Protein AF-A0A8H6QF56-F1 (afdb_monomer_lite)

Structure (mmCIF, N/CA/C/O backbone):
data_AF-A0A8H6QF56-F1
#
_entry.id   AF-A0A8H6QF56-F1
#
loop_
_atom_site.group_PDB
_atom_site.id
_atom_site.type_symbol
_atom_site.label_atom_id
_atom_site.label_alt_id
_atom_site.label_comp_id
_atom_site.label_asym_id
_atom_site.label_entity_id
_atom_site.label_seq_id
_atom_site.pdbx_PDB_ins_code
_atom_site.Cartn_x
_atom_site.Cartn_y
_atom_site.Cartn_z
_atom_site.occupancy
_atom_site.B_iso_or_equiv
_atom_site.auth_seq_id
_atom_site.auth_comp_id
_atom_site.auth_asym_id
_atom_site.auth_atom_id
_atom_site.pdbx_PDB_model_num
ATOM 1 N N . MET A 1 1 ? -9.893 6.859 -1.927 1.00 32.75 1 MET A N 1
ATOM 2 C CA . MET A 1 1 ? -11.110 7.133 -1.123 1.00 32.75 1 MET A CA 1
ATOM 3 C C . MET A 1 1 ? -11.185 8.625 -0.884 1.00 32.75 1 MET A C 1
ATOM 5 O O 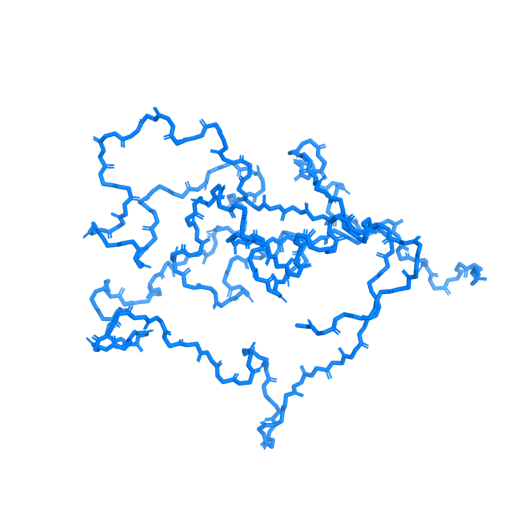. MET A 1 1 ? -10.165 9.205 -0.539 1.00 32.75 1 MET A O 1
ATOM 9 N N . ARG A 1 2 ? -12.329 9.276 -1.129 1.00 25.92 2 ARG A N 1
ATOM 10 C CA . ARG A 1 2 ? -12.556 10.640 -0.628 1.00 25.92 2 ARG A CA 1
ATOM 11 C C . ARG A 1 2 ? -13.279 10.503 0.704 1.00 25.92 2 ARG A C 1
ATOM 13 O O . ARG A 1 2 ? -14.414 10.048 0.741 1.00 25.92 2 ARG A O 1
ATOM 20 N N . PHE A 1 3 ? -12.584 10.828 1.784 1.00 35.12 3 PHE A N 1
ATOM 21 C CA . PHE A 1 3 ? -13.120 10.738 3.135 1.00 35.12 3 PHE A CA 1
ATOM 22 C C . PHE A 1 3 ? -13.751 12.075 3.530 1.00 35.12 3 PHE A C 1
ATOM 24 O O . PHE A 1 3 ? -13.141 13.128 3.346 1.00 35.12 3 PHE A O 1
ATOM 31 N N . SER A 1 4 ? -14.966 12.030 4.073 1.00 33.12 4 SER A N 1
ATOM 32 C CA . SER A 1 4 ? -15.565 13.137 4.818 1.00 33.12 4 SER A CA 1
ATOM 33 C C . SER A 1 4 ? -15.480 12.769 6.296 1.00 33.12 4 SER A C 1
ATOM 35 O O . SER A 1 4 ? -16.034 11.747 6.708 1.00 33.12 4 SER A O 1
ATOM 37 N N . LEU A 1 5 ? -14.710 13.540 7.067 1.00 39.81 5 LEU A N 1
ATOM 38 C CA . LEU A 1 5 ? -14.471 13.278 8.485 1.00 39.81 5 LEU A CA 1
ATOM 39 C C . LEU A 1 5 ? -15.223 14.312 9.340 1.00 39.81 5 LEU A C 1
ATOM 41 O O . LEU A 1 5 ? -15.071 15.511 9.093 1.00 39.81 5 LEU A O 1
ATOM 45 N N . PRO A 1 6 ? -16.036 13.887 10.325 1.00 36.97 6 PRO A N 1
ATOM 46 C CA . PRO A 1 6 ? -16.676 14.790 11.273 1.00 36.97 6 PRO A CA 1
ATOM 47 C C . PRO A 1 6 ? -15.645 15.430 12.220 1.00 36.97 6 PRO A C 1
ATOM 49 O O . PRO A 1 6 ? -14.570 14.892 12.471 1.00 36.97 6 PRO A O 1
ATOM 52 N N . PHE A 1 7 ? -15.990 16.605 12.746 1.00 37.81 7 PHE A N 1
ATOM 53 C CA . PHE A 1 7 ? -15.083 17.598 13.343 1.00 37.81 7 PHE A CA 1
ATOM 54 C C . PHE A 1 7 ? -14.346 17.221 14.654 1.00 37.81 7 PHE A C 1
ATOM 56 O O . PHE A 1 7 ? -13.651 18.078 15.188 1.00 37.81 7 PHE A O 1
ATOM 63 N N . HIS A 1 8 ? -14.449 15.999 15.195 1.00 35.12 8 HIS A N 1
ATOM 64 C CA . HIS A 1 8 ? -13.930 15.685 16.546 1.00 35.12 8 HIS A CA 1
ATOM 65 C C . HIS A 1 8 ? -13.366 14.260 16.709 1.00 35.12 8 HIS A C 1
ATOM 67 O O . HIS A 1 8 ? -13.601 13.606 17.723 1.00 35.12 8 HIS A O 1
ATOM 73 N N . SER A 1 9 ? -12.655 13.718 15.717 1.00 39.78 9 SER A N 1
ATOM 74 C CA . SER A 1 9 ? -12.391 12.273 15.691 1.00 39.78 9 SER A CA 1
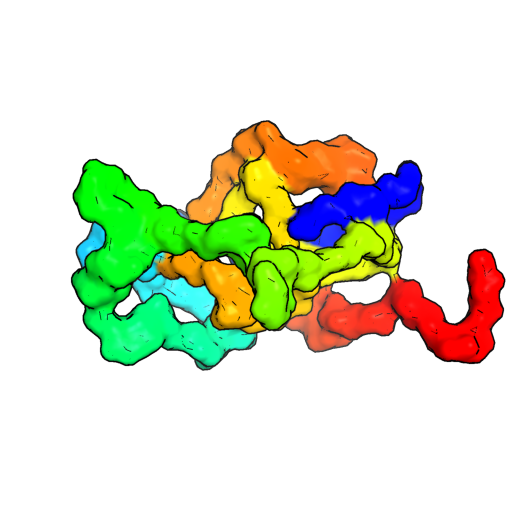ATOM 75 C C . SER A 1 9 ? -10.989 11.899 15.207 1.00 39.78 9 SER A C 1
ATOM 77 O O . SER A 1 9 ? -10.638 12.188 14.067 1.00 39.78 9 SER A O 1
ATOM 79 N N . LEU A 1 10 ? -10.214 11.241 16.084 1.00 44.31 10 LEU A N 1
ATOM 80 C CA . LEU A 1 10 ? -8.859 10.745 15.817 1.00 44.31 10 LEU A CA 1
ATOM 81 C C . LEU A 1 10 ? -8.891 9.341 15.194 1.00 44.31 10 LEU A C 1
ATOM 83 O O . LEU A 1 10 ? -9.367 8.376 15.796 1.00 44.31 10 LEU A O 1
ATOM 87 N N . LEU A 1 11 ? -8.334 9.237 13.997 1.00 55.31 11 LEU A N 1
ATOM 88 C CA . LEU A 1 11 ? -7.960 7.998 13.325 1.00 55.31 11 LEU A CA 1
ATOM 89 C C . LEU A 1 11 ? -6.475 7.719 13.566 1.00 55.31 11 LEU A C 1
ATOM 91 O O . LEU A 1 11 ? -5.691 8.637 13.810 1.00 55.31 11 LEU A O 1
ATOM 95 N N . LEU A 1 12 ? -6.068 6.459 13.492 1.00 56.81 12 LEU A N 1
ATOM 96 C CA . LEU A 1 12 ? -4.703 6.058 13.819 1.00 56.81 12 LEU A CA 1
ATOM 97 C C . LEU A 1 12 ? -3.970 5.670 12.536 1.00 56.81 12 LEU A C 1
ATOM 99 O O . LEU A 1 12 ? -4.389 4.744 11.850 1.00 56.81 12 LEU A O 1
ATOM 103 N N . LEU A 1 13 ? -2.915 6.407 12.195 1.00 53.59 13 LEU A N 1
ATOM 104 C CA . LEU A 1 13 ? -2.104 6.192 11.004 1.00 53.59 13 LEU A CA 1
ATOM 105 C C . LEU A 1 13 ? -0.786 5.521 11.376 1.00 53.59 13 LEU A C 1
ATOM 107 O O . LEU A 1 13 ? 0.052 6.115 12.054 1.00 53.59 13 LEU A O 1
ATOM 111 N N . ASN A 1 14 ? -0.565 4.335 10.834 1.00 49.62 14 ASN A N 1
ATOM 112 C CA . ASN A 1 14 ? 0.762 3.765 10.721 1.00 49.62 14 ASN A CA 1
ATOM 113 C C . ASN A 1 14 ? 1.359 4.182 9.370 1.00 49.62 14 ASN A C 1
ATOM 115 O O . ASN A 1 14 ? 0.800 3.927 8.303 1.00 49.62 14 ASN A O 1
ATOM 119 N N . ILE A 1 15 ? 2.498 4.856 9.398 1.00 56.22 15 ILE A N 1
ATOM 120 C CA . ILE A 1 15 ? 3.339 4.918 8.209 1.00 56.22 15 ILE A CA 1
ATOM 121 C C . ILE A 1 15 ? 4.231 3.708 8.374 1.00 56.22 15 ILE A C 1
ATOM 123 O O . ILE A 1 15 ? 5.006 3.690 9.328 1.00 56.22 15 ILE A O 1
ATOM 127 N N . ALA A 1 16 ? 4.127 2.732 7.468 1.00 46.38 16 ALA A N 1
ATOM 128 C CA . ALA A 1 16 ? 4.840 1.447 7.502 1.00 46.38 16 ALA A CA 1
ATOM 129 C C . ALA A 1 16 ? 6.380 1.581 7.391 1.00 46.38 16 ALA A C 1
ATOM 131 O O . ALA A 1 16 ? 7.083 0.684 6.934 1.00 46.38 16 ALA A O 1
ATOM 132 N N . LEU A 1 17 ? 6.912 2.743 7.755 1.00 46.16 17 LEU A N 1
ATOM 133 C CA . LEU A 1 17 ? 8.274 3.200 7.626 1.00 46.16 17 LEU A CA 1
ATOM 134 C C . LEU A 1 17 ? 8.727 3.894 8.918 1.00 46.16 17 LEU A C 1
ATOM 136 O O . LEU A 1 17 ? 9.466 4.873 8.842 1.00 46.16 17 LEU A O 1
ATOM 140 N N . ASP A 1 18 ? 8.394 3.364 10.100 1.00 38.91 18 ASP A N 1
ATOM 141 C CA . ASP A 1 18 ? 9.294 3.550 11.249 1.00 38.91 18 ASP A CA 1
ATOM 142 C C . ASP A 1 18 ? 10.532 2.650 11.066 1.00 38.91 18 ASP A C 1
ATOM 144 O O . ASP A 1 18 ? 10.791 1.669 11.757 1.00 38.91 18 ASP A O 1
ATOM 148 N N . ALA A 1 19 ? 11.268 2.931 9.993 1.00 41.47 19 ALA A N 1
ATOM 149 C CA . ALA A 1 19 ? 12.510 2.275 9.616 1.00 41.47 19 ALA A CA 1
ATOM 150 C C . ALA A 1 19 ? 13.697 3.224 9.827 1.00 41.47 19 ALA A C 1
ATOM 152 O O . ALA A 1 19 ? 14.760 3.048 9.225 1.00 41.47 19 ALA A O 1
ATOM 153 N N . ALA A 1 20 ? 13.550 4.183 10.750 1.00 38.28 20 ALA A N 1
ATOM 154 C CA . ALA A 1 20 ? 14.657 4.988 11.253 1.00 38.28 20 ALA A CA 1
ATOM 155 C C . ALA A 1 20 ? 15.781 4.121 11.868 1.00 38.28 20 ALA A C 1
ATOM 157 O O . ALA A 1 20 ? 16.910 4.586 12.006 1.00 38.28 20 ALA A O 1
ATOM 158 N N . ALA A 1 21 ? 15.525 2.837 12.155 1.00 39.16 21 ALA A N 1
ATOM 159 C CA . ALA A 1 21 ? 16.528 1.898 12.653 1.00 39.16 21 ALA A CA 1
ATOM 160 C C . ALA A 1 21 ? 17.329 1.131 11.574 1.00 39.16 21 ALA A C 1
ATOM 162 O O . ALA A 1 21 ? 18.352 0.535 11.912 1.00 39.16 21 ALA A O 1
ATOM 163 N N . TRP A 1 22 ? 16.933 1.118 10.291 1.00 41.81 22 TRP A N 1
ATOM 164 C CA . TRP A 1 22 ? 17.511 0.153 9.326 1.00 41.81 22 TRP A CA 1
ATOM 165 C C . TRP A 1 22 ? 18.385 0.745 8.219 1.00 41.81 22 TRP A C 1
ATOM 167 O O . TRP A 1 22 ? 19.072 -0.003 7.521 1.00 41.81 22 TRP A O 1
ATOM 177 N N . GLN A 1 23 ? 18.422 2.068 8.062 1.00 44.56 23 GLN A N 1
ATOM 178 C CA . GLN A 1 23 ? 19.038 2.687 6.882 1.00 44.56 23 GLN A CA 1
ATOM 179 C C . GLN A 1 23 ? 20.442 3.268 7.099 1.00 44.56 23 GLN A C 1
ATOM 181 O O . GLN A 1 23 ? 21.022 3.826 6.175 1.00 44.56 23 GLN A O 1
ATOM 186 N N . GLN A 1 24 ? 21.042 3.112 8.281 1.00 39.59 24 GLN A N 1
ATOM 187 C CA . GLN A 1 24 ? 22.352 3.723 8.551 1.00 39.59 24 GLN A CA 1
ATOM 188 C C . GLN A 1 24 ? 23.568 2.851 8.206 1.00 39.59 24 GLN A C 1
ATOM 190 O O . GLN A 1 24 ? 24.694 3.239 8.520 1.00 39.59 24 GLN A O 1
ATOM 195 N N . ARG A 1 25 ? 23.416 1.676 7.570 1.00 40.66 25 ARG A N 1
ATOM 196 C CA . ARG A 1 25 ? 24.601 0.831 7.316 1.00 40.66 25 ARG A CA 1
ATOM 197 C C . ARG A 1 25 ? 24.506 -0.175 6.160 1.00 40.66 25 ARG A C 1
ATOM 199 O O . ARG A 1 25 ? 24.755 -1.361 6.357 1.00 40.66 25 ARG A O 1
ATOM 206 N N . ALA A 1 26 ? 24.214 0.275 4.940 1.00 41.50 26 ALA A N 1
ATOM 207 C CA . ALA A 1 26 ? 24.393 -0.571 3.754 1.00 41.50 26 ALA A CA 1
ATOM 208 C C . ALA A 1 26 ? 25.050 0.191 2.590 1.00 41.50 26 ALA A C 1
ATOM 210 O O . ALA A 1 26 ? 24.383 0.805 1.768 1.00 41.50 26 ALA A O 1
ATOM 211 N N . HIS A 1 27 ? 26.381 0.114 2.518 1.00 41.91 27 HIS A N 1
ATOM 212 C CA . HIS A 1 27 ? 27.175 0.407 1.319 1.00 41.91 27 HIS A CA 1
ATOM 213 C C . HIS A 1 27 ? 27.132 -0.819 0.376 1.00 41.91 27 HIS A C 1
ATOM 215 O O . HIS A 1 27 ? 28.102 -1.562 0.254 1.00 41.91 27 HIS A O 1
ATOM 221 N N . GLY A 1 28 ? 25.968 -1.086 -0.221 1.00 50.16 28 GLY A N 1
ATOM 222 C CA . GLY A 1 28 ? 25.723 -2.191 -1.158 1.00 50.16 28 GLY A CA 1
ATOM 223 C C . GLY A 1 28 ? 24.293 -2.127 -1.696 1.00 50.16 28 GLY A C 1
ATOM 224 O O . GLY A 1 28 ? 23.427 -1.633 -0.975 1.00 50.16 28 GLY A O 1
ATOM 225 N N . ASP A 1 29 ? 24.084 -2.565 -2.946 1.00 57.66 29 ASP A N 1
ATOM 226 C CA . ASP A 1 29 ? 22.881 -2.323 -3.765 1.00 57.66 29 ASP A CA 1
ATOM 227 C C . ASP A 1 29 ? 21.585 -2.271 -2.953 1.00 57.66 29 ASP A C 1
ATOM 229 O O . ASP A 1 29 ? 21.043 -3.279 -2.497 1.00 57.66 29 ASP A O 1
ATOM 233 N N . VAL A 1 30 ? 21.097 -1.044 -2.761 1.00 81.88 30 VAL A N 1
ATOM 234 C CA . VAL A 1 30 ? 19.863 -0.759 -2.024 1.00 81.88 30 VAL A CA 1
ATOM 235 C C . VAL A 1 30 ? 18.665 -1.332 -2.780 1.00 81.88 30 VAL A C 1
ATOM 237 O O . VAL A 1 30 ? 17.698 -1.753 -2.151 1.00 81.88 30 VAL A O 1
ATOM 240 N N . TRP A 1 31 ? 18.765 -1.425 -4.108 1.00 88.38 31 TRP A N 1
ATOM 241 C CA . TRP A 1 31 ? 17.691 -1.762 -5.036 1.00 88.38 31 TRP A CA 1
ATOM 242 C C . TRP A 1 31 ? 17.976 -3.049 -5.807 1.00 88.38 31 TRP A C 1
ATOM 244 O O . TRP A 1 31 ? 19.121 -3.330 -6.164 1.00 88.38 31 TRP A O 1
ATOM 254 N N . VAL A 1 32 ? 16.934 -3.832 -6.089 1.00 93.12 32 VAL A N 1
ATOM 255 C CA . VAL A 1 32 ? 17.066 -5.022 -6.942 1.00 93.12 32 VAL A CA 1
ATOM 256 C C . VAL A 1 32 ? 17.586 -4.598 -8.317 1.00 93.12 32 VAL A C 1
ATOM 258 O O . VAL A 1 32 ? 17.067 -3.661 -8.913 1.00 93.12 32 VAL A O 1
ATOM 261 N N . CYS A 1 33 ? 18.639 -5.266 -8.797 1.00 93.69 33 CYS A N 1
ATOM 262 C CA . CYS A 1 33 ? 19.324 -4.945 -10.058 1.00 93.69 33 CYS A CA 1
ATOM 263 C C . CYS A 1 33 ? 19.828 -3.488 -10.169 1.00 93.69 33 CYS A C 1
ATOM 265 O O . CYS A 1 33 ? 20.049 -3.011 -11.278 1.00 93.69 33 CYS A O 1
ATOM 267 N N . GLY A 1 34 ? 19.996 -2.775 -9.048 1.00 92.00 34 GLY A N 1
ATOM 268 C CA . GLY A 1 34 ? 20.419 -1.372 -9.040 1.00 92.00 34 GLY A CA 1
ATOM 269 C C . GLY A 1 34 ? 19.350 -0.366 -9.491 1.00 92.00 34 GLY A C 1
ATOM 270 O O . GLY A 1 34 ? 19.659 0.817 -9.602 1.00 92.00 34 GLY A O 1
ATOM 271 N N . ASP A 1 35 ? 18.102 -0.794 -9.719 1.00 92.62 35 ASP A N 1
ATOM 272 C CA . ASP A 1 35 ? 17.008 0.063 -10.196 1.00 92.62 35 ASP A CA 1
ATOM 273 C C . ASP A 1 35 ? 15.957 0.277 -9.099 1.00 92.62 35 ASP A C 1
ATOM 275 O O . ASP A 1 35 ? 15.294 -0.664 -8.655 1.00 92.62 35 ASP A O 1
ATOM 279 N N . GLU A 1 36 ? 15.768 1.524 -8.659 1.00 90.75 36 GLU A N 1
ATOM 280 C CA . GLU A 1 36 ? 14.849 1.843 -7.558 1.00 90.75 36 GLU A CA 1
ATOM 281 C C . GLU A 1 36 ? 13.390 1.485 -7.844 1.00 90.75 36 GLU A C 1
ATOM 283 O O . GLU A 1 36 ? 12.621 1.210 -6.916 1.00 90.75 36 GLU A O 1
ATOM 288 N N . ARG A 1 37 ? 13.002 1.425 -9.123 1.00 93.88 37 ARG A N 1
ATOM 289 C CA . ARG A 1 37 ? 11.654 1.020 -9.523 1.00 93.88 37 ARG A CA 1
ATOM 290 C C . ARG A 1 37 ? 11.388 -0.401 -9.055 1.00 93.88 37 ARG A C 1
ATOM 292 O O . ARG A 1 37 ? 10.293 -0.685 -8.575 1.00 93.88 37 ARG A O 1
ATOM 299 N N . LEU A 1 38 ? 12.403 -1.259 -9.096 1.00 95.62 38 LEU A N 1
ATOM 300 C CA . LEU A 1 38 ? 12.325 -2.651 -8.676 1.00 95.62 38 LEU A CA 1
ATOM 301 C C . LEU A 1 38 ? 12.306 -2.825 -7.153 1.00 95.62 38 LEU A C 1
ATOM 303 O O . LEU A 1 38 ? 12.169 -3.955 -6.695 1.00 95.62 38 LEU A O 1
ATOM 307 N N . GLY A 1 39 ? 12.373 -1.756 -6.353 1.00 92.25 39 GLY A N 1
ATOM 308 C CA . GLY A 1 39 ? 12.241 -1.811 -4.896 1.00 92.25 39 GLY A CA 1
ATOM 309 C C . GLY A 1 39 ? 13.476 -2.371 -4.176 1.00 92.25 39 GLY A C 1
ATOM 310 O O . GLY A 1 39 ? 14.436 -2.824 -4.809 1.00 92.25 39 GLY A O 1
ATOM 311 N N . PRO A 1 40 ? 13.495 -2.348 -2.833 1.00 90.06 40 PRO A N 1
ATOM 312 C CA . PRO A 1 40 ? 14.705 -2.612 -2.064 1.00 90.06 40 PRO A CA 1
ATOM 313 C C . PRO A 1 40 ? 15.124 -4.084 -2.119 1.00 90.06 40 PRO A C 1
ATOM 315 O O . PRO A 1 40 ? 14.261 -4.960 -2.153 1.00 90.06 40 PRO A O 1
ATOM 318 N N . VAL A 1 41 ? 16.423 -4.397 -2.085 1.00 90.25 41 VAL A N 1
ATOM 319 C CA . VAL A 1 41 ? 16.897 -5.803 -2.061 1.00 90.25 41 VAL A CA 1
ATOM 320 C C . VAL A 1 41 ? 16.422 -6.527 -0.801 1.00 90.25 41 VAL A C 1
ATOM 322 O O . VAL A 1 41 ? 16.027 -7.691 -0.847 1.00 90.25 41 VAL A O 1
ATOM 325 N N . ARG A 1 42 ? 16.444 -5.835 0.341 1.00 87.81 42 ARG A N 1
ATOM 326 C CA . ARG A 1 42 ? 16.073 -6.398 1.641 1.00 87.81 42 ARG A CA 1
ATOM 327 C C . ARG A 1 42 ? 14.640 -6.016 1.983 1.00 87.81 42 ARG A C 1
ATOM 329 O O . ARG A 1 42 ? 14.327 -4.836 2.080 1.00 87.81 42 ARG A O 1
ATOM 336 N N . LEU A 1 43 ? 13.7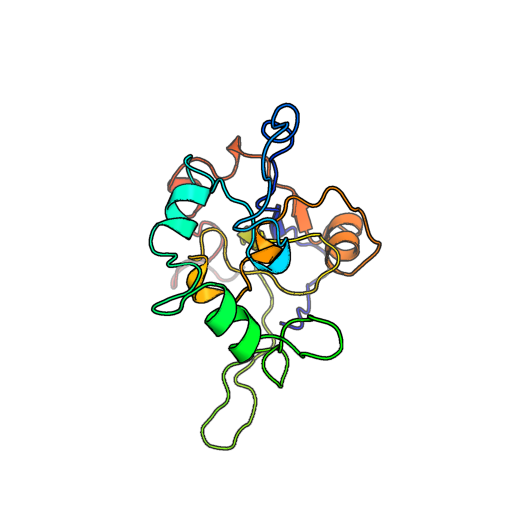99 -7.023 2.191 1.00 87.38 43 LEU A N 1
ATOM 337 C CA . LEU A 1 43 ? 12.445 -6.842 2.704 1.00 87.38 43 LEU A CA 1
ATOM 338 C C . LEU A 1 43 ? 12.424 -6.915 4.243 1.00 87.38 43 LEU A C 1
ATOM 340 O O . LEU A 1 43 ? 13.267 -7.617 4.818 1.00 87.38 43 LEU A O 1
ATOM 344 N N . PRO A 1 44 ? 11.475 -6.225 4.906 1.00 84.69 44 PRO A N 1
ATOM 345 C CA . PRO A 1 44 ? 11.199 -6.388 6.331 1.00 84.69 44 PRO A CA 1
ATOM 346 C C . PRO A 1 44 ? 10.989 -7.855 6.725 1.00 84.69 44 PRO A C 1
ATOM 348 O O . PRO A 1 44 ? 10.365 -8.621 5.995 1.00 84.69 44 PRO A O 1
ATOM 351 N N . ARG A 1 45 ? 11.518 -8.246 7.890 1.00 83.88 45 ARG A N 1
ATOM 352 C CA . ARG A 1 45 ? 11.438 -9.626 8.415 1.00 83.88 45 ARG A CA 1
ATOM 353 C C . ARG A 1 45 ? 10.763 -9.739 9.778 1.00 83.88 45 ARG A C 1
ATOM 355 O O . ARG A 1 45 ? 10.515 -10.852 10.228 1.00 83.88 45 ARG A O 1
ATOM 362 N N . ASN A 1 46 ? 10.445 -8.609 10.398 1.00 86.88 46 ASN A N 1
ATOM 363 C CA . ASN A 1 46 ? 9.798 -8.561 11.701 1.00 86.88 46 ASN A CA 1
ATOM 364 C C . ASN A 1 46 ? 8.310 -8.254 11.536 1.00 86.88 46 ASN A C 1
ATOM 366 O O . ASN A 1 46 ? 7.912 -7.586 10.575 1.00 86.88 46 ASN A O 1
ATOM 370 N N . PHE A 1 47 ? 7.517 -8.731 12.491 1.00 86.75 47 PHE A N 1
ATOM 371 C CA . PHE A 1 47 ? 6.115 -8.362 12.615 1.00 86.75 47 PHE A CA 1
ATOM 372 C C . PHE A 1 47 ? 5.977 -6.832 12.794 1.00 86.75 47 PHE A C 1
ATOM 374 O O . PHE A 1 47 ? 6.862 -6.223 13.400 1.00 86.75 47 PHE A O 1
ATOM 381 N N . PRO A 1 48 ? 4.920 -6.200 12.249 1.00 91.31 48 PRO A N 1
ATOM 382 C CA . PRO A 1 48 ? 3.873 -6.794 11.403 1.00 91.31 48 PRO A CA 1
ATOM 383 C C . PRO A 1 48 ? 4.222 -6.874 9.911 1.00 91.31 48 PRO A C 1
ATOM 385 O O . PRO A 1 48 ? 3.587 -7.620 9.167 1.00 91.31 48 PRO A O 1
ATOM 388 N N . LEU A 1 49 ? 5.252 -6.156 9.453 1.00 89.00 49 LEU A N 1
ATOM 389 C CA . LEU A 1 49 ? 5.545 -6.016 8.020 1.00 89.00 49 LEU A CA 1
ATOM 390 C C . LEU A 1 49 ? 5.935 -7.332 7.338 1.00 89.00 49 LEU A C 1
ATOM 392 O O . LEU A 1 49 ? 5.674 -7.506 6.147 1.00 89.00 49 LEU A O 1
ATOM 396 N N . SER A 1 50 ? 6.547 -8.270 8.067 1.00 90.56 50 SER A N 1
ATOM 397 C CA . SER A 1 50 ? 6.818 -9.609 7.535 1.00 90.56 50 SER A CA 1
ATOM 398 C C . SER A 1 50 ? 5.541 -10.358 7.164 1.00 90.56 50 SER A C 1
ATOM 400 O O . SER A 1 50 ? 5.542 -11.082 6.171 1.00 90.56 50 SER A O 1
ATOM 402 N N . THR A 1 51 ? 4.455 -10.157 7.913 1.00 94.69 51 THR A N 1
ATOM 403 C CA . THR A 1 51 ? 3.147 -10.762 7.643 1.00 94.69 51 THR A CA 1
ATOM 404 C C . THR A 1 51 ? 2.523 -10.163 6.387 1.00 94.69 51 THR A C 1
ATOM 406 O O . THR A 1 51 ? 2.078 -10.904 5.514 1.00 94.69 51 THR A O 1
ATOM 409 N N . GLU A 1 52 ? 2.560 -8.837 6.234 1.00 95.38 52 GLU A N 1
ATOM 410 C CA . GLU A 1 52 ? 2.001 -8.159 5.053 1.00 95.38 52 GLU A CA 1
ATOM 411 C C . GLU A 1 52 ? 2.727 -8.518 3.747 1.00 95.38 52 GLU A C 1
ATOM 413 O O . GLU A 1 52 ? 2.133 -8.473 2.667 1.00 95.38 52 GLU A O 1
ATOM 418 N N . LEU A 1 53 ? 4.009 -8.887 3.834 1.00 95.31 53 LEU A N 1
ATOM 419 C CA . LEU A 1 53 ? 4.847 -9.270 2.695 1.00 95.31 53 LEU A CA 1
ATOM 420 C C . LEU A 1 53 ? 4.989 -10.786 2.514 1.00 95.31 53 LEU A C 1
ATOM 422 O O . LEU A 1 53 ? 5.647 -11.216 1.566 1.00 95.31 53 LEU A O 1
ATOM 426 N N . ALA A 1 54 ? 4.373 -11.603 3.371 1.00 95.81 54 ALA A N 1
ATOM 427 C CA . ALA A 1 54 ? 4.553 -13.056 3.365 1.00 95.81 54 ALA A CA 1
ATOM 428 C C . ALA A 1 54 ? 4.144 -13.717 2.035 1.00 95.81 54 ALA A C 1
ATOM 430 O O . ALA A 1 54 ? 4.721 -14.727 1.638 1.00 95.81 54 ALA A O 1
ATOM 431 N N . THR A 1 55 ? 3.170 -13.136 1.332 1.00 96.56 55 THR A N 1
ATOM 432 C CA . THR A 1 55 ? 2.639 -13.627 0.048 1.00 96.56 55 THR A CA 1
ATOM 433 C C . THR A 1 55 ? 3.133 -12.824 -1.159 1.00 96.56 55 THR A C 1
ATOM 435 O O . THR A 1 55 ? 2.681 -13.039 -2.285 1.00 96.56 55 THR A O 1
ATOM 438 N N . TYR A 1 56 ? 4.057 -11.882 -0.956 1.00 96.62 56 TYR A N 1
ATOM 439 C CA . TYR A 1 56 ? 4.482 -10.951 -1.993 1.00 96.62 56 TYR A CA 1
ATOM 440 C C . TYR A 1 56 ? 5.542 -11.555 -2.926 1.00 96.62 56 TYR A C 1
ATOM 442 O O . TYR A 1 56 ? 6.742 -11.517 -2.644 1.00 96.62 56 TYR A O 1
ATOM 450 N N . SER A 1 57 ? 5.105 -12.044 -4.092 1.00 97.44 57 SER A N 1
ATOM 451 C CA . SER A 1 57 ? 6.000 -12.270 -5.234 1.00 97.44 57 SER A CA 1
ATOM 452 C C . SER A 1 57 ? 6.165 -10.974 -6.026 1.00 97.44 57 SER A C 1
ATOM 454 O O . SER A 1 57 ? 5.294 -10.584 -6.802 1.00 97.44 57 SER A O 1
ATOM 456 N N . ARG A 1 58 ? 7.299 -10.299 -5.821 1.00 96.94 58 ARG A N 1
ATOM 457 C CA . ARG A 1 58 ? 7.584 -8.946 -6.329 1.00 96.94 58 ARG A CA 1
ATOM 458 C C . ARG A 1 58 ? 7.298 -8.735 -7.816 1.00 96.94 58 ARG A C 1
ATOM 460 O O . ARG A 1 58 ? 6.825 -7.667 -8.191 1.00 96.94 58 ARG A O 1
ATOM 467 N N . PHE A 1 59 ? 7.614 -9.726 -8.644 1.00 98.12 59 PHE A N 1
ATOM 468 C CA . PHE A 1 59 ? 7.463 -9.651 -10.099 1.00 98.12 59 PHE A CA 1
ATOM 469 C C . PHE A 1 59 ? 6.417 -10.641 -10.632 1.00 98.12 59 PHE A C 1
ATOM 471 O O . PHE A 1 59 ? 6.262 -10.776 -11.844 1.00 98.12 59 PHE A O 1
ATOM 478 N N . GLY A 1 60 ? 5.688 -11.331 -9.745 1.00 96.94 60 GLY A N 1
ATOM 479 C CA . GLY A 1 60 ? 4.867 -12.477 -10.132 1.00 96.94 60 GLY A CA 1
ATOM 480 C C . GLY A 1 60 ? 5.730 -13.542 -10.810 1.00 96.94 60 GLY A C 1
ATOM 481 O O . GLY A 1 60 ? 6.747 -13.947 -10.250 1.00 96.94 60 GLY A O 1
ATOM 482 N N . ASP A 1 61 ? 5.342 -13.928 -12.023 1.00 97.44 61 ASP A N 1
ATOM 483 C CA . ASP A 1 61 ? 6.055 -14.907 -12.856 1.00 97.44 61 ASP A CA 1
ATOM 484 C C . ASP A 1 61 ? 7.012 -14.257 -13.878 1.00 97.44 61 ASP A C 1
ATOM 486 O O . ASP A 1 61 ? 7.490 -14.928 -14.790 1.00 97.44 61 ASP A O 1
ATOM 490 N N . LEU A 1 62 ? 7.271 -12.948 -13.766 1.00 98.44 62 LEU A N 1
ATOM 491 C CA . LEU A 1 62 ? 8.097 -12.192 -14.712 1.00 98.44 62 LEU A CA 1
ATOM 492 C C . LEU A 1 62 ? 9.536 -12.008 -14.220 1.00 98.44 62 LEU A C 1
ATOM 494 O O . LEU A 1 62 ? 9.805 -11.883 -13.022 1.00 98.44 62 LEU A O 1
ATOM 498 N N . CYS A 1 63 ? 10.465 -11.884 -15.166 1.00 97.81 63 CYS A N 1
ATOM 499 C CA . CYS A 1 63 ? 11.798 -11.355 -14.904 1.00 97.81 63 CYS A CA 1
ATOM 500 C C . CYS A 1 63 ? 11.754 -9.824 -14.692 1.00 97.81 63 CYS A C 1
ATOM 502 O O . CYS A 1 63 ? 10.839 -9.154 -15.175 1.00 97.81 63 CYS A O 1
ATOM 504 N N . PRO A 1 64 ? 12.760 -9.217 -14.028 1.00 97.75 64 PRO A N 1
ATOM 505 C CA . PRO A 1 64 ? 12.747 -7.782 -13.722 1.00 97.75 64 PRO A CA 1
ATOM 506 C C . PRO A 1 64 ? 12.585 -6.863 -14.943 1.00 97.75 64 PRO A C 1
ATOM 508 O O . PRO A 1 64 ? 11.871 -5.866 -14.873 1.00 97.75 64 PRO A O 1
ATOM 511 N N . TYR A 1 65 ? 13.224 -7.203 -16.066 1.00 96.81 65 TYR A N 1
ATOM 512 C CA . TYR A 1 65 ? 13.093 -6.444 -17.312 1.00 96.81 65 TYR A CA 1
ATOM 513 C C . TYR A 1 65 ? 11.671 -6.525 -17.886 1.00 96.81 65 TYR A C 1
ATOM 515 O O . TYR A 1 65 ? 11.083 -5.488 -18.178 1.00 96.81 65 TYR A O 1
ATOM 523 N N . GLU A 1 66 ? 11.093 -7.728 -17.967 1.00 98.50 66 GLU A N 1
ATOM 524 C CA . GLU A 1 66 ? 9.723 -7.947 -18.462 1.00 98.50 66 GLU A CA 1
ATOM 525 C C . GLU A 1 66 ? 8.690 -7.227 -17.585 1.00 98.50 66 GLU A C 1
ATOM 527 O O . GLU A 1 66 ? 7.706 -6.678 -18.077 1.00 98.50 66 GLU A O 1
ATOM 532 N N . PHE A 1 67 ? 8.924 -7.189 -16.270 1.00 98.50 67 PHE A N 1
ATOM 533 C CA . PHE A 1 67 ? 8.085 -6.443 -15.339 1.00 98.50 67 PHE A CA 1
ATOM 534 C C . PHE A 1 67 ? 8.091 -4.939 -15.647 1.00 98.50 67 PHE A C 1
ATOM 536 O O . PHE A 1 67 ? 7.028 -4.321 -15.701 1.00 98.50 67 PHE A O 1
ATOM 543 N N . LEU A 1 68 ? 9.270 -4.344 -15.859 1.00 98.06 68 LEU A N 1
ATOM 544 C CA . LEU A 1 68 ? 9.382 -2.920 -16.187 1.00 98.06 68 LEU A CA 1
ATOM 545 C C . LEU A 1 68 ? 8.818 -2.612 -17.573 1.00 98.06 68 LEU A C 1
ATOM 547 O O . LEU A 1 68 ? 8.110 -1.620 -17.716 1.00 98.06 68 LEU A O 1
ATOM 551 N N . GLU A 1 69 ? 9.074 -3.461 -18.566 1.00 97.69 69 GLU A N 1
ATOM 552 C CA . GLU A 1 69 ? 8.493 -3.327 -19.906 1.00 97.69 69 GLU A CA 1
ATOM 553 C C . GLU A 1 69 ? 6.959 -3.343 -19.854 1.00 97.69 69 GLU A C 1
ATOM 555 O O . GLU A 1 69 ? 6.302 -2.528 -20.494 1.00 97.69 69 GLU A O 1
ATOM 560 N N . LYS A 1 70 ? 6.378 -4.231 -19.040 1.00 98.00 70 LYS A N 1
ATOM 561 C CA . LYS A 1 70 ? 4.924 -4.358 -18.905 1.00 98.00 70 LYS A CA 1
ATOM 562 C C . LYS A 1 70 ? 4.273 -3.197 -18.154 1.00 98.00 70 LYS A C 1
ATOM 564 O O . LYS A 1 70 ? 3.131 -2.847 -18.449 1.00 98.00 70 LYS A O 1
ATOM 569 N N . TRP A 1 71 ? 4.946 -2.656 -17.138 1.00 98.06 71 TRP A N 1
ATOM 570 C CA . TRP A 1 71 ? 4.322 -1.754 -16.167 1.00 98.06 71 TRP A CA 1
ATOM 571 C C . TRP A 1 71 ? 4.885 -0.335 -16.153 1.00 98.06 71 TRP A C 1
ATOM 573 O O . TRP A 1 71 ? 4.445 0.451 -15.317 1.00 98.06 71 TRP A O 1
ATOM 583 N N . THR A 1 72 ? 5.818 0.030 -17.035 1.00 98.31 72 THR A N 1
ATOM 584 C CA . THR A 1 72 ? 6.375 1.391 -17.090 1.00 98.31 72 THR A CA 1
ATOM 585 C C . THR A 1 72 ? 6.364 1.984 -18.492 1.00 98.31 72 THR A C 1
ATOM 587 O O . THR A 1 72 ? 6.499 1.279 -19.486 1.00 98.31 72 THR A O 1
ATOM 590 N N . TYR A 1 73 ? 6.251 3.310 -18.564 1.00 96.75 73 TYR A N 1
ATOM 591 C CA . TYR A 1 73 ? 6.416 4.056 -19.808 1.00 96.75 73 TYR A CA 1
ATOM 592 C C . TYR A 1 73 ? 7.887 4.020 -20.252 1.00 96.75 73 TYR A C 1
ATOM 594 O O . TYR A 1 73 ? 8.753 4.424 -19.468 1.00 96.75 73 TYR A O 1
ATOM 602 N N . PRO A 1 74 ? 8.205 3.604 -21.490 1.00 93.44 74 PRO A N 1
ATOM 603 C CA . PRO A 1 74 ? 9.588 3.557 -21.963 1.00 93.44 74 PRO A CA 1
ATOM 604 C C . PRO A 1 74 ? 10.237 4.947 -22.052 1.00 93.44 74 PRO A C 1
ATOM 606 O O . PRO A 1 74 ? 11.457 5.058 -21.963 1.00 93.44 74 PRO A O 1
ATOM 609 N N . GLU A 1 75 ? 9.447 6.016 -22.190 1.00 94.62 75 GLU A N 1
ATOM 610 C CA . GLU A 1 75 ? 9.950 7.379 -22.385 1.00 94.62 75 GLU A CA 1
ATOM 611 C C . GLU A 1 75 ? 10.530 7.994 -21.107 1.00 94.62 75 GLU A C 1
ATOM 613 O O . GLU A 1 75 ? 11.486 8.764 -21.166 1.00 94.62 75 GLU A O 1
ATOM 618 N N . ASN A 1 76 ? 9.931 7.697 -19.951 1.00 94.81 76 ASN A N 1
ATOM 619 C CA . ASN A 1 76 ? 10.289 8.330 -18.677 1.00 94.81 76 ASN A CA 1
ATOM 620 C C . ASN A 1 76 ? 10.466 7.337 -17.517 1.00 94.81 76 ASN A C 1
ATOM 622 O O . ASN A 1 76 ? 10.773 7.751 -16.401 1.00 94.81 76 ASN A O 1
ATOM 626 N N . GLY A 1 77 ? 10.253 6.041 -17.757 1.00 94.50 77 GLY A N 1
ATOM 627 C CA . GLY A 1 77 ? 10.405 4.972 -16.775 1.00 94.50 77 GLY A CA 1
ATOM 628 C C . GLY A 1 77 ? 9.373 4.973 -15.647 1.00 94.50 77 GLY A C 1
ATOM 629 O O . GLY A 1 77 ? 9.512 4.168 -14.725 1.00 94.50 77 GLY A O 1
ATOM 630 N N . SER A 1 78 ? 8.362 5.845 -15.689 1.00 95.31 78 SER A N 1
ATOM 631 C CA . SER A 1 78 ? 7.323 5.926 -14.657 1.00 95.31 78 SER A CA 1
ATOM 632 C C . SER A 1 78 ? 6.312 4.788 -14.780 1.00 95.31 78 SER A C 1
ATOM 634 O O . SER A 1 78 ? 6.032 4.306 -15.875 1.00 95.31 78 SER A O 1
ATOM 636 N N . TYR A 1 79 ? 5.750 4.364 -13.649 1.00 97.25 79 TYR A N 1
ATOM 637 C CA . TYR A 1 79 ? 4.756 3.295 -13.612 1.00 97.25 79 TYR A CA 1
ATOM 638 C C . TYR A 1 79 ? 3.440 3.676 -14.306 1.00 97.25 79 TYR A C 1
ATOM 640 O O . TYR A 1 79 ? 2.917 4.779 -14.128 1.00 97.25 79 TYR A O 1
ATOM 648 N N . HIS A 1 80 ? 2.861 2.728 -15.042 1.00 95.69 80 HIS A N 1
ATOM 649 C CA . HIS A 1 80 ? 1.473 2.769 -15.479 1.00 95.69 80 HIS A CA 1
ATOM 650 C C . HIS A 1 80 ? 0.566 2.520 -14.273 1.00 95.69 80 HIS A C 1
ATOM 652 O O . HIS A 1 80 ? 0.515 1.415 -13.735 1.00 95.69 80 HIS A O 1
ATOM 658 N N . TYR A 1 81 ? -0.174 3.542 -13.853 1.00 94.69 81 TYR A N 1
ATOM 659 C CA . TYR A 1 81 ? -1.195 3.377 -12.826 1.00 94.69 81 TYR A CA 1
ATOM 660 C C . TYR A 1 81 ? -2.548 3.035 -13.454 1.00 94.69 81 TYR A C 1
ATOM 662 O O . TYR A 1 81 ? -2.864 3.531 -14.541 1.00 94.69 81 TYR A O 1
ATOM 670 N N . PRO A 1 82 ? -3.371 2.216 -12.776 1.00 95.19 82 PRO A N 1
ATOM 671 C CA . PRO A 1 82 ? -4.703 1.893 -13.256 1.00 95.19 82 PRO A CA 1
ATOM 672 C C . PRO A 1 82 ? -5.558 3.162 -13.418 1.00 95.19 82 PRO A C 1
ATOM 674 O O . PRO A 1 82 ? -5.416 4.123 -12.648 1.00 95.19 82 PRO A O 1
ATOM 677 N N . PRO A 1 83 ? -6.477 3.182 -14.402 1.00 93.50 83 PRO A N 1
ATOM 678 C CA . PRO A 1 83 ? -7.395 4.297 -14.584 1.00 93.50 83 PRO A CA 1
ATOM 679 C C . PRO A 1 83 ? -8.310 4.451 -13.362 1.00 93.50 83 PRO A C 1
ATOM 681 O O . PRO A 1 83 ? -8.357 3.601 -12.474 1.00 93.50 83 PRO A O 1
ATOM 684 N N . LYS A 1 84 ? -9.060 5.560 -13.311 1.00 94.81 84 LYS A N 1
ATOM 685 C CA . LYS A 1 84 ? -10.060 5.821 -12.257 1.00 94.81 84 LYS A CA 1
ATOM 686 C C . LYS A 1 84 ? -9.499 5.614 -10.843 1.00 94.81 84 LYS A C 1
ATOM 688 O O . LYS A 1 84 ? -10.172 5.060 -9.986 1.00 94.81 84 LYS A O 1
ATOM 693 N N . MET A 1 85 ? -8.271 6.081 -10.592 1.00 93.19 85 MET A N 1
ATOM 694 C CA . MET A 1 85 ? -7.618 6.006 -9.276 1.00 93.19 85 MET A CA 1
ATOM 695 C C . MET A 1 85 ? -7.433 4.572 -8.734 1.00 93.19 85 MET A C 1
ATOM 697 O O . MET A 1 85 ? -7.273 4.408 -7.527 1.00 93.19 85 MET A O 1
ATOM 701 N N . GLY A 1 86 ? -7.469 3.546 -9.592 1.00 95.25 86 GLY A N 1
ATOM 702 C CA . GLY A 1 86 ? -7.314 2.148 -9.180 1.00 95.25 86 GLY A CA 1
ATOM 703 C C . GLY A 1 86 ? -8.519 1.539 -8.471 1.00 95.25 86 GLY A C 1
ATOM 704 O O . GLY A 1 86 ? -8.390 0.476 -7.872 1.00 95.25 86 GLY A O 1
ATOM 705 N N . TYR A 1 87 ? -9.686 2.183 -8.525 1.00 96.31 87 TYR A N 1
ATOM 706 C CA . TYR A 1 87 ? -10.917 1.550 -8.063 1.00 96.31 87 TYR A CA 1
ATOM 707 C C . TYR A 1 87 ? -11.299 0.374 -8.954 1.00 96.31 87 TYR A C 1
ATOM 709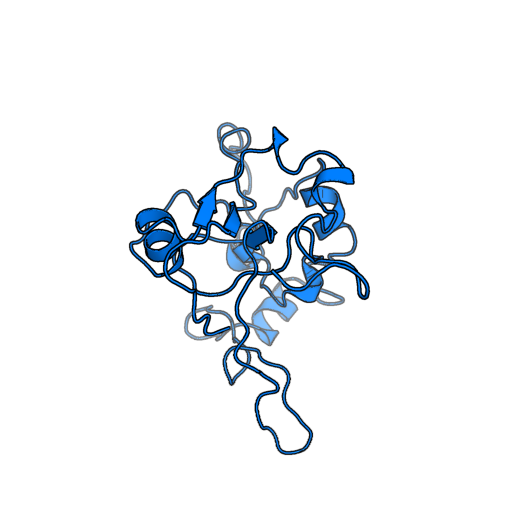 O O . TYR A 1 87 ? -11.145 0.431 -10.175 1.00 96.31 87 TYR A O 1
ATOM 717 N N . VAL A 1 88 ? -11.864 -0.661 -8.332 1.00 96.12 88 VAL A N 1
ATOM 718 C CA . VAL A 1 88 ? -12.546 -1.732 -9.059 1.00 96.12 88 VAL A CA 1
ATOM 719 C C . VAL A 1 88 ? -13.680 -1.115 -9.872 1.00 96.12 88 VAL A C 1
ATOM 721 O O . VAL A 1 88 ? -14.392 -0.235 -9.381 1.00 96.12 88 VAL A O 1
ATOM 724 N N . LEU A 1 89 ? -13.814 -1.561 -11.116 1.00 96.50 89 LEU A N 1
ATOM 725 C CA . LEU A 1 89 ? -14.869 -1.124 -12.016 1.00 96.50 89 LEU A CA 1
ATOM 726 C C . LEU A 1 89 ? -15.977 -2.176 -12.063 1.00 96.50 89 LEU A C 1
ATOM 728 O O . LEU A 1 89 ? -15.699 -3.375 -11.994 1.00 96.50 89 LEU A O 1
ATOM 732 N N . ASP A 1 90 ? -17.221 -1.727 -12.169 1.00 96.38 90 ASP A N 1
ATOM 733 C CA . ASP A 1 90 ? -18.357 -2.601 -12.423 1.00 96.38 90 ASP A CA 1
ATOM 734 C C . ASP A 1 90 ? -18.404 -3.054 -13.895 1.00 96.38 90 ASP A C 1
ATOM 736 O O . ASP A 1 90 ? -17.529 -2.742 -14.708 1.00 96.38 90 ASP A O 1
ATOM 740 N N . VAL A 1 91 ? -19.450 -3.800 -14.255 1.00 97.19 91 VAL A N 1
ATOM 741 C CA . VAL A 1 91 ? -19.643 -4.315 -15.621 1.00 97.19 91 VAL A CA 1
ATOM 742 C C . VAL A 1 91 ? -19.841 -3.220 -16.677 1.00 97.19 91 VAL A C 1
ATOM 744 O O . VAL A 1 91 ? -19.674 -3.494 -17.863 1.00 97.19 91 VAL A O 1
ATOM 747 N N . ASN A 1 92 ? -20.179 -1.995 -16.267 1.00 96.81 92 ASN A N 1
ATOM 748 C CA . ASN A 1 92 ? -20.356 -0.840 -17.146 1.00 96.81 92 ASN A CA 1
ATOM 749 C C . ASN A 1 92 ? -19.082 0.019 -17.239 1.00 96.81 92 ASN A C 1
ATOM 751 O O . ASN A 1 92 ? -19.036 0.969 -18.021 1.00 96.81 92 ASN A O 1
ATOM 755 N N . GLY A 1 93 ? -18.039 -0.314 -16.471 1.00 95.94 93 GLY A N 1
ATOM 756 C CA . GLY A 1 93 ? -16.805 0.465 -16.384 1.00 95.94 93 GLY A CA 1
ATOM 757 C C . GLY A 1 93 ? -16.871 1.626 -15.385 1.00 95.94 93 GLY A C 1
ATOM 758 O O . GLY A 1 93 ? -15.966 2.469 -15.376 1.00 95.94 93 GLY A O 1
ATOM 759 N N . ASP A 1 94 ? -17.907 1.678 -14.545 1.00 96.31 94 ASP A N 1
ATOM 760 C CA . ASP A 1 94 ? -18.058 2.682 -13.497 1.00 96.31 94 ASP A CA 1
ATOM 761 C C . ASP A 1 94 ? -17.344 2.254 -12.214 1.00 96.31 94 ASP A C 1
ATOM 763 O O . ASP A 1 94 ? -17.220 1.078 -11.887 1.00 96.31 94 ASP A O 1
ATOM 767 N N . LEU A 1 95 ? -16.835 3.235 -11.472 1.00 96.56 95 LEU A N 1
ATOM 768 C CA . LEU A 1 95 ? -16.084 2.992 -10.244 1.00 96.56 95 LEU A CA 1
ATOM 769 C C . LEU A 1 95 ? -16.991 2.467 -9.120 1.00 96.56 95 LEU A C 1
ATOM 771 O O . LEU A 1 95 ? -17.994 3.085 -8.772 1.00 96.56 95 LEU A O 1
ATOM 775 N N . ILE A 1 96 ? -16.595 1.356 -8.497 1.00 96.31 96 ILE A N 1
ATOM 776 C CA . ILE A 1 96 ? -17.247 0.821 -7.300 1.00 96.31 96 ILE A CA 1
ATOM 777 C C . ILE A 1 96 ? -16.660 1.546 -6.085 1.00 96.31 96 ILE A C 1
ATOM 779 O O . ILE A 1 96 ? -15.626 1.163 -5.532 1.00 96.31 96 ILE A O 1
ATOM 783 N N . VAL A 1 97 ? -17.305 2.643 -5.682 1.00 95.62 97 VAL A N 1
ATOM 784 C CA . VAL A 1 97 ? -16.936 3.419 -4.490 1.00 95.62 97 VAL A CA 1
ATOM 785 C C . VAL A 1 97 ? -18.174 3.951 -3.774 1.00 95.62 97 VAL A C 1
ATOM 787 O O . VAL A 1 97 ? -19.184 4.264 -4.397 1.00 95.62 97 VAL A O 1
ATOM 790 N N . GLY A 1 98 ? -18.059 4.142 -2.462 1.00 94.38 98 GLY A N 1
ATOM 791 C CA . GLY A 1 98 ? -18.995 4.928 -1.667 1.00 94.38 98 GLY A CA 1
ATOM 792 C C . GLY A 1 98 ? -18.250 5.900 -0.758 1.00 94.38 98 GLY A C 1
ATOM 793 O O . GLY A 1 98 ? -17.094 5.668 -0.393 1.00 94.38 98 GLY A O 1
ATOM 794 N N . ASN A 1 99 ? -18.910 6.996 -0.385 1.00 94.69 99 ASN A N 1
ATOM 795 C CA . ASN A 1 99 ? -18.427 7.836 0.705 1.00 94.69 99 ASN A CA 1
ATOM 796 C C . ASN A 1 99 ? -18.704 7.113 2.024 1.00 94.69 99 ASN A C 1
ATOM 798 O O . ASN A 1 99 ? -19.843 6.741 2.297 1.00 94.69 99 ASN A O 1
ATOM 802 N N . ALA A 1 100 ? -17.669 6.941 2.838 1.00 91.81 100 ALA A N 1
ATOM 803 C CA . ALA A 1 100 ? -17.776 6.363 4.168 1.00 91.81 100 ALA A CA 1
ATOM 804 C C . ALA A 1 100 ? -17.107 7.288 5.185 1.00 91.81 100 ALA A C 1
ATOM 806 O O . ALA A 1 100 ? -16.063 7.891 4.909 1.00 91.81 100 ALA A O 1
ATOM 807 N N . THR A 1 101 ? -17.708 7.379 6.366 1.00 91.81 101 THR A N 1
ATOM 808 C CA . THR A 1 101 ? -17.094 8.019 7.527 1.00 91.81 101 THR A CA 1
ATOM 809 C C . THR A 1 101 ? -16.315 6.966 8.299 1.00 91.81 101 THR A C 1
ATOM 811 O O . THR A 1 101 ? -16.853 5.916 8.644 1.00 91.81 101 THR A O 1
ATOM 814 N N . LEU A 1 102 ? -15.038 7.232 8.561 1.00 90.88 102 LEU A N 1
ATOM 815 C CA . LEU A 1 102 ? -14.222 6.348 9.382 1.00 90.88 102 LEU A CA 1
ATOM 816 C C . LEU A 1 102 ? -14.505 6.627 10.863 1.00 90.88 102 LEU A C 1
ATOM 818 O O . LEU A 1 102 ? -14.450 7.777 11.296 1.00 90.88 102 LEU A O 1
ATOM 822 N N . ALA A 1 103 ? -14.814 5.573 11.620 1.00 91.31 103 ALA A N 1
ATOM 823 C CA . ALA A 1 103 ? -15.026 5.661 13.060 1.00 91.31 103 ALA A CA 1
ATOM 824 C C . ALA A 1 103 ? -13.728 6.039 13.791 1.00 91.31 103 ALA A C 1
ATOM 826 O O . ALA A 1 103 ? -12.641 5.615 13.394 1.00 91.31 103 ALA A O 1
ATOM 827 N N . VAL A 1 104 ? -13.851 6.801 14.881 1.00 91.81 104 VAL A N 1
ATOM 828 C CA . VAL A 1 104 ? -12.741 7.050 15.816 1.00 91.81 104 VAL A CA 1
ATOM 829 C C . VAL A 1 104 ? -12.142 5.720 16.253 1.00 91.81 104 VAL A C 1
ATOM 831 O O . VAL A 1 104 ? -12.880 4.785 16.544 1.00 91.81 104 VAL A O 1
ATOM 834 N N . GLY A 1 105 ? -10.814 5.643 16.316 1.00 92.50 105 GLY A N 1
ATOM 835 C CA . GLY A 1 105 ? -10.109 4.421 16.712 1.00 92.50 105 GLY A CA 1
ATOM 836 C C . GLY A 1 105 ? -9.823 3.451 15.564 1.00 92.50 105 GLY A C 1
ATOM 837 O O . GLY A 1 105 ? -8.952 2.597 15.718 1.00 92.50 105 GLY A O 1
ATOM 838 N N . ARG A 1 106 ? -10.447 3.614 14.384 1.00 94.62 106 ARG A N 1
ATOM 839 C CA . ARG A 1 106 ? -10.078 2.842 13.186 1.00 94.62 106 ARG A CA 1
ATOM 840 C C . ARG A 1 106 ? -8.597 3.077 12.860 1.00 94.62 106 ARG A C 1
ATOM 842 O O . ARG A 1 106 ? -8.168 4.216 12.646 1.00 94.62 106 ARG A O 1
ATOM 849 N N . LYS A 1 107 ? -7.835 1.981 12.802 1.00 94.88 107 LYS A N 1
ATOM 850 C CA . LYS A 1 107 ? -6.422 1.968 12.414 1.00 94.88 107 LYS A CA 1
ATOM 851 C C . LYS A 1 107 ? -6.283 1.793 10.903 1.00 94.88 107 LYS A C 1
ATOM 853 O O . LYS A 1 107 ? -6.934 0.937 10.299 1.00 94.88 107 LYS A O 1
ATOM 858 N N . VAL A 1 108 ? -5.443 2.623 10.303 1.00 94.31 108 VAL A N 1
ATOM 859 C CA . VAL A 1 108 ? -5.098 2.616 8.881 1.00 94.31 108 VAL A CA 1
ATOM 860 C C . VAL A 1 108 ? -3.588 2.666 8.727 1.00 94.31 108 VAL A C 1
ATOM 862 O O . VAL A 1 108 ? -2.886 3.207 9.583 1.00 94.31 108 VAL A O 1
ATOM 865 N N . ASP A 1 109 ? -3.085 2.143 7.621 1.00 93.06 109 ASP A N 1
ATOM 866 C CA . ASP A 1 109 ? -1.665 2.172 7.306 1.00 93.06 109 ASP A CA 1
ATOM 867 C C . ASP A 1 109 ? -1.386 2.611 5.861 1.00 93.06 109 ASP A C 1
ATOM 869 O O . ASP A 1 109 ? -2.295 2.833 5.042 1.00 93.06 109 ASP A O 1
ATOM 873 N N . ARG A 1 110 ? -0.097 2.793 5.555 1.00 91.31 110 ARG A N 1
ATOM 874 C CA . ARG A 1 110 ? 0.373 3.186 4.226 1.00 91.31 110 ARG A CA 1
ATOM 875 C C . ARG A 1 110 ? 1.830 2.808 3.977 1.00 91.31 110 ARG A C 1
ATOM 877 O O . ARG A 1 110 ? 2.701 3.100 4.793 1.00 91.31 110 ARG A O 1
ATOM 884 N N . PHE A 1 111 ? 2.092 2.322 2.763 1.00 88.69 111 PHE A N 1
ATOM 885 C CA . PHE A 1 111 ? 3.424 2.290 2.155 1.00 88.69 111 PHE A CA 1
ATOM 886 C C . PHE A 1 111 ? 3.666 3.532 1.286 1.00 88.69 111 PHE A C 1
ATOM 888 O O . PHE A 1 111 ? 2.892 3.840 0.369 1.00 88.69 111 PHE A O 1
ATOM 895 N N . GLY A 1 112 ? 4.766 4.231 1.556 1.00 81.81 112 GLY A N 1
ATOM 896 C CA . GLY A 1 112 ? 5.159 5.471 0.890 1.00 81.81 112 GLY A CA 1
ATOM 897 C C . GLY A 1 112 ? 4.909 6.722 1.735 1.00 81.81 112 GLY A C 1
ATOM 898 O O . GLY A 1 112 ? 4.236 6.681 2.762 1.00 81.81 112 GLY A O 1
ATOM 899 N N . GLY A 1 113 ? 5.451 7.855 1.284 1.00 74.88 113 GLY A N 1
ATOM 900 C CA . GLY A 1 113 ? 5.372 9.116 2.022 1.00 74.88 113 GLY A CA 1
ATOM 901 C C . GLY A 1 113 ? 3.942 9.634 2.226 1.00 74.88 113 GLY A C 1
ATOM 902 O O . GLY A 1 113 ? 3.004 9.276 1.497 1.00 74.88 113 GLY A O 1
ATOM 903 N N . GLU A 1 114 ? 3.790 10.547 3.186 1.00 77.94 114 GLU A N 1
ATOM 904 C CA . GLU A 1 114 ? 2.514 11.204 3.520 1.00 77.94 114 GLU A CA 1
ATOM 905 C C . GLU A 1 114 ? 2.002 12.159 2.427 1.00 77.94 114 GLU A C 1
ATOM 907 O O . GLU A 1 114 ? 0.889 12.658 2.533 1.00 77.94 114 GLU A O 1
ATOM 912 N N . GLY A 1 115 ? 2.782 12.328 1.350 1.00 72.62 115 GLY A N 1
ATOM 913 C CA . GLY A 1 115 ? 2.441 12.972 0.076 1.00 72.62 115 GLY A CA 1
ATOM 914 C C . GLY A 1 115 ? 1.098 12.565 -0.555 1.00 72.62 115 GLY A C 1
ATOM 915 O O . GLY A 1 115 ? 0.524 13.297 -1.359 1.00 72.62 115 GLY A O 1
ATOM 916 N N . GLY A 1 116 ? 0.644 11.340 -0.280 1.00 77.38 116 GLY A N 1
ATOM 917 C CA . GLY A 1 116 ? -0.435 10.687 -1.022 1.00 77.38 116 GLY A CA 1
ATOM 918 C C . GLY A 1 116 ? -1.806 10.722 -0.350 1.00 77.38 116 GLY A C 1
ATOM 919 O O . GLY A 1 116 ? -1.965 11.168 0.779 1.00 77.38 116 GLY A O 1
ATOM 920 N N . ASN A 1 117 ? -2.800 10.169 -1.055 1.00 87.06 117 ASN A N 1
ATOM 921 C CA . ASN A 1 117 ? -4.218 10.182 -0.656 1.00 87.06 117 ASN A CA 1
ATOM 922 C C . ASN A 1 117 ? -4.827 8.772 -0.526 1.00 87.06 117 ASN A C 1
ATOM 924 O O . ASN A 1 117 ? -6.048 8.609 -0.583 1.00 87.06 117 ASN A O 1
ATOM 928 N N . PHE A 1 118 ? -3.981 7.746 -0.410 1.00 90.50 118 PHE A N 1
ATOM 929 C CA . PHE A 1 118 ? -4.396 6.345 -0.328 1.00 90.50 118 PHE A CA 1
ATOM 930 C C . PHE A 1 118 ? -3.889 5.725 0.967 1.00 90.50 118 PHE A C 1
ATOM 932 O O . PHE A 1 118 ? -2.708 5.834 1.298 1.00 90.50 118 PHE A O 1
ATOM 939 N N . LEU A 1 119 ? -4.807 5.081 1.670 1.00 92.69 119 LEU A N 1
ATOM 940 C CA . LEU A 1 119 ? -4.617 4.383 2.933 1.00 92.69 119 LEU A CA 1
ATOM 941 C C . LEU A 1 119 ? -5.258 3.003 2.772 1.00 92.69 119 LEU A C 1
ATOM 943 O O . LEU A 1 119 ? -6.190 2.865 1.971 1.00 92.69 119 LEU A O 1
ATOM 947 N N . ALA A 1 120 ? -4.797 2.021 3.535 1.00 94.44 120 ALA A N 1
ATOM 948 C CA . ALA A 1 120 ? -5.491 0.745 3.677 1.00 94.44 120 ALA A CA 1
ATOM 949 C C . ALA A 1 120 ? -5.844 0.502 5.154 1.00 94.44 120 ALA A C 1
ATOM 951 O O . ALA A 1 120 ? -5.338 1.214 6.027 1.00 94.44 120 ALA A O 1
ATOM 952 N N . PRO A 1 121 ? -6.729 -0.461 5.457 1.00 95.31 121 PRO A N 1
ATOM 953 C CA . PRO A 1 121 ? -6.843 -0.995 6.809 1.00 95.31 121 PRO A CA 1
ATOM 954 C C . PRO A 1 121 ? -5.480 -1.498 7.300 1.00 95.31 121 PRO A C 1
ATOM 956 O O . PRO A 1 121 ? -4.735 -2.086 6.517 1.00 95.31 121 PRO A O 1
ATOM 959 N N . LEU A 1 122 ? -5.177 -1.272 8.582 1.00 95.25 122 LEU A N 1
ATOM 960 C CA . LEU A 1 122 ? -3.938 -1.751 9.199 1.00 95.25 122 LEU A CA 1
ATOM 961 C C . LEU A 1 122 ? -3.759 -3.264 8.975 1.00 95.25 122 LEU A C 1
ATOM 963 O O . LEU A 1 122 ? -4.670 -4.037 9.273 1.00 95.25 122 LEU A O 1
ATOM 967 N N . GLY A 1 123 ? -2.587 -3.676 8.487 1.00 93.94 123 GLY A N 1
ATOM 968 C CA . GLY A 1 123 ? -2.229 -5.083 8.294 1.00 93.94 123 GLY A CA 1
ATOM 969 C C . GLY A 1 123 ? -2.693 -5.691 6.968 1.00 93.94 123 GLY A C 1
ATOM 970 O O . GLY A 1 123 ? -2.535 -6.896 6.768 1.00 93.94 123 GLY A O 1
ATOM 971 N N . ALA A 1 124 ? -3.262 -4.896 6.054 1.00 96.00 124 ALA A N 1
ATOM 972 C CA . ALA A 1 124 ? -3.648 -5.392 4.735 1.00 96.00 124 ALA A CA 1
ATOM 973 C C . ALA A 1 124 ? -2.418 -5.942 3.972 1.00 96.00 124 ALA A C 1
ATOM 975 O O . ALA A 1 124 ? -1.411 -5.236 3.843 1.00 96.00 124 ALA A O 1
ATOM 976 N N . PRO A 1 125 ? -2.468 -7.166 3.412 1.00 96.81 125 PRO A N 1
ATOM 977 C CA . PRO A 1 125 ? -1.363 -7.719 2.635 1.00 96.81 125 PRO A CA 1
ATOM 978 C C . PRO A 1 125 ? -0.905 -6.782 1.514 1.00 96.81 125 PRO A C 1
ATOM 980 O O . PRO A 1 125 ? -1.720 -6.147 0.843 1.00 96.81 125 PRO A O 1
ATOM 983 N N . TYR A 1 126 ? 0.401 -6.723 1.247 1.00 96.31 126 TYR A N 1
ATOM 984 C CA . TYR A 1 126 ? 0.960 -5.817 0.237 1.00 96.31 126 TYR A CA 1
ATOM 985 C C . TYR A 1 126 ? 0.352 -6.045 -1.156 1.00 96.31 126 TYR A C 1
ATOM 987 O O . TYR A 1 126 ? 0.099 -5.099 -1.904 1.00 96.31 126 TYR A O 1
ATOM 995 N N . ILE A 1 127 ? 0.051 -7.306 -1.481 1.00 97.25 127 ILE A N 1
ATOM 996 C CA . ILE A 1 127 ? -0.564 -7.709 -2.751 1.00 97.25 127 ILE A CA 1
ATOM 997 C C . ILE A 1 127 ? -2.000 -7.189 -2.931 1.00 97.25 127 ILE A C 1
ATOM 999 O O . ILE A 1 127 ? -2.424 -6.986 -4.064 1.00 97.25 127 ILE A O 1
ATOM 1003 N N . GLU A 1 128 ? -2.731 -6.895 -1.850 1.00 97.81 128 GLU A N 1
ATOM 1004 C CA . GLU A 1 128 ? -4.088 -6.322 -1.919 1.00 97.81 128 GLU A CA 1
ATOM 1005 C C . GLU A 1 128 ? -4.073 -4.824 -2.252 1.00 97.81 128 GLU A C 1
ATOM 1007 O O . GLU A 1 128 ? -5.105 -4.224 -2.552 1.00 97.81 128 GLU A O 1
ATOM 1012 N N . ARG A 1 129 ? -2.891 -4.201 -2.228 1.00 96.62 129 ARG A N 1
ATOM 1013 C CA . ARG A 1 129 ? -2.724 -2.752 -2.386 1.00 96.62 129 ARG A CA 1
ATOM 1014 C C . ARG A 1 129 ? -2.413 -2.342 -3.825 1.00 96.62 129 ARG A C 1
ATOM 1016 O O . ARG A 1 129 ? -2.461 -1.153 -4.129 1.00 96.62 129 ARG A O 1
ATOM 1023 N N . SER A 1 130 ? -2.087 -3.302 -4.699 1.00 96.81 130 SER A N 1
ATOM 1024 C CA . SER A 1 130 ? -1.682 -3.061 -6.097 1.00 96.81 130 SER A CA 1
ATOM 1025 C C . SER A 1 130 ? -0.589 -1.985 -6.233 1.00 96.81 130 SER A C 1
ATOM 1027 O O . SER A 1 130 ? -0.634 -1.139 -7.127 1.00 96.81 130 SER A O 1
ATOM 1029 N N . LEU A 1 131 ? 0.380 -1.985 -5.311 1.00 95.62 131 LEU A N 1
ATOM 1030 C CA . LEU A 1 131 ? 1.482 -1.023 -5.287 1.00 95.62 131 LEU A CA 1
ATOM 1031 C C . LEU A 1 131 ? 2.724 -1.584 -5.998 1.00 95.62 131 LEU A C 1
ATOM 1033 O O . LEU A 1 131 ? 3.048 -2.759 -5.813 1.00 95.62 131 LEU A O 1
ATOM 1037 N N . PRO A 1 132 ? 3.468 -0.761 -6.760 1.00 95.88 132 PRO A N 1
ATOM 1038 C CA . PRO A 1 132 ? 4.726 -1.191 -7.357 1.00 95.88 132 PRO A CA 1
ATOM 1039 C C . PRO A 1 132 ? 5.809 -1.434 -6.288 1.00 95.88 132 PRO A C 1
ATOM 1041 O O . PRO A 1 132 ? 5.715 -0.898 -5.180 1.00 95.88 132 PRO A O 1
ATOM 1044 N N . PRO A 1 133 ? 6.886 -2.179 -6.599 1.00 95.56 133 PRO A N 1
ATOM 1045 C CA . PRO A 1 133 ? 7.953 -2.476 -5.639 1.00 95.56 133 PRO A CA 1
ATOM 1046 C C . PRO A 1 133 ? 8.620 -1.243 -5.011 1.00 95.56 133 PRO A C 1
ATOM 1048 O O . PRO A 1 133 ? 9.066 -1.300 -3.865 1.00 95.56 133 PRO A O 1
ATOM 1051 N N . SER A 1 134 ? 8.673 -0.120 -5.730 1.00 90.88 134 SER A N 1
ATOM 1052 C CA . SER A 1 134 ? 9.271 1.131 -5.253 1.00 90.88 134 SER A CA 1
ATOM 1053 C C . SER A 1 134 ? 8.534 1.762 -4.067 1.00 90.88 134 SER A C 1
ATOM 1055 O O . SER A 1 134 ? 9.138 2.535 -3.328 1.00 90.88 134 SER A O 1
ATOM 1057 N N . ASN A 1 135 ? 7.265 1.419 -3.817 1.00 89.81 135 ASN A N 1
ATOM 1058 C CA . ASN A 1 135 ? 6.527 1.908 -2.645 1.00 89.81 135 ASN A CA 1
ATOM 1059 C C . ASN A 1 135 ? 7.056 1.348 -1.313 1.00 89.81 135 ASN A C 1
ATOM 1061 O O . ASN A 1 135 ? 6.759 1.921 -0.267 1.00 89.81 135 ASN A O 1
ATOM 1065 N N . LEU A 1 136 ? 7.875 0.289 -1.348 1.00 88.75 136 LEU A N 1
ATOM 1066 C CA . LEU A 1 136 ? 8.611 -0.231 -0.187 1.00 88.75 136 LEU A CA 1
ATOM 1067 C C . LEU A 1 136 ? 9.851 0.606 0.164 1.00 88.75 136 LEU A C 1
ATOM 1069 O O . LEU A 1 136 ? 10.561 0.284 1.117 1.00 88.75 136 LEU A O 1
ATOM 1073 N N . LYS A 1 137 ? 10.141 1.666 -0.602 1.00 77.88 137 LYS A N 1
ATOM 1074 C CA . LYS A 1 137 ? 11.170 2.650 -0.264 1.00 77.88 137 LYS A CA 1
ATOM 1075 C C . LYS A 1 137 ? 10.810 3.351 1.040 1.00 77.88 137 LYS A C 1
ATOM 1077 O O . LYS A 1 137 ? 9.695 3.834 1.225 1.00 77.88 137 LYS A O 1
ATOM 1082 N N . THR A 1 138 ? 11.796 3.469 1.915 1.00 62.41 138 THR A N 1
ATOM 1083 C CA . THR A 1 138 ? 11.765 4.396 3.039 1.00 62.41 138 THR A CA 1
ATOM 1084 C C . THR A 1 138 ? 11.853 5.827 2.525 1.00 62.41 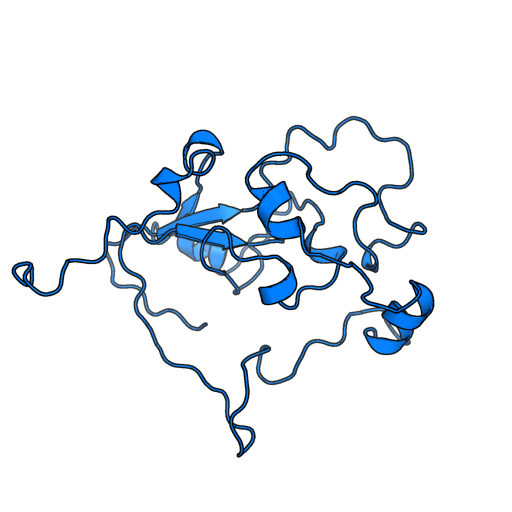138 THR A C 1
ATOM 1086 O O . THR A 1 138 ? 12.819 6.208 1.862 1.00 62.41 138 THR A O 1
ATOM 1089 N N . PHE A 1 139 ? 10.833 6.622 2.830 1.00 59.72 139 PHE A N 1
ATOM 1090 C CA . PHE A 1 139 ? 10.814 8.057 2.585 1.00 59.72 139 PHE A CA 1
ATOM 1091 C C . PHE A 1 139 ? 10.851 8.772 3.936 1.00 59.72 139 PHE A C 1
ATOM 1093 O O . PHE A 1 139 ? 9.974 8.538 4.760 1.00 59.72 139 PHE A O 1
ATOM 1100 N N . ASP A 1 140 ? 11.817 9.669 4.132 1.00 53.81 140 ASP A N 1
ATOM 1101 C CA . ASP A 1 140 ? 11.797 10.673 5.216 1.00 53.81 140 ASP A CA 1
ATOM 1102 C C . ASP A 1 140 ? 11.317 12.046 4.692 1.00 53.81 140 ASP A C 1
ATOM 1104 O O . ASP A 1 140 ? 11.482 13.103 5.300 1.00 53.81 140 ASP A O 1
ATOM 1108 N N . GLU A 1 141 ? 10.727 12.067 3.494 1.00 50.12 141 GLU A N 1
ATOM 1109 C CA . GLU A 1 141 ? 10.334 13.313 2.850 1.00 50.12 141 GLU A CA 1
ATOM 1110 C C . GLU A 1 141 ? 8.974 13.804 3.354 1.00 50.12 141 GLU A C 1
ATOM 1112 O O . GLU A 1 141 ? 7.904 13.283 3.024 1.00 50.12 141 GLU A O 1
ATOM 1117 N N . LYS A 1 142 ? 9.026 14.882 4.138 1.00 52.00 142 LYS A N 1
ATOM 1118 C CA . LYS A 1 142 ? 7.864 15.654 4.584 1.00 52.00 142 LYS A CA 1
ATOM 1119 C C . LYS A 1 142 ? 7.397 16.603 3.476 1.00 52.00 142 LYS A C 1
ATOM 1121 O O . LYS A 1 142 ? 7.661 17.801 3.532 1.00 52.00 142 LYS A O 1
ATOM 1126 N N . ILE A 1 143 ? 6.692 16.088 2.469 1.00 53.34 143 ILE A N 1
ATOM 1127 C CA . ILE A 1 143 ? 6.025 16.938 1.466 1.00 53.34 143 ILE A CA 1
ATOM 1128 C C . ILE A 1 143 ? 4.603 17.297 1.936 1.00 53.34 143 ILE A C 1
ATOM 1130 O O . ILE A 1 143 ? 3.820 16.444 2.356 1.00 53.34 143 ILE A O 1
ATOM 1134 N N . HIS A 1 144 ? 4.271 18.588 1.869 1.00 51.94 144 HIS A N 1
ATOM 1135 C CA . HIS A 1 144 ? 3.037 19.195 2.378 1.00 51.94 144 HIS A CA 1
ATOM 1136 C C . HIS A 1 144 ? 1.803 18.756 1.566 1.00 51.94 144 HIS A C 1
ATOM 1138 O O . HIS A 1 144 ? 1.577 19.245 0.462 1.00 51.94 144 HIS A O 1
ATOM 1144 N N . THR A 1 145 ? 1.013 17.812 2.081 1.00 61.44 145 THR A N 1
ATOM 1145 C CA . THR A 1 145 ? -0.117 17.190 1.350 1.00 61.44 145 THR A CA 1
ATOM 1146 C C . THR A 1 145 ? -1.200 16.651 2.302 1.00 61.44 145 THR A C 1
ATOM 1148 O O . THR A 1 145 ? -1.154 16.891 3.507 1.00 61.44 145 THR A O 1
ATOM 1151 N N . THR A 1 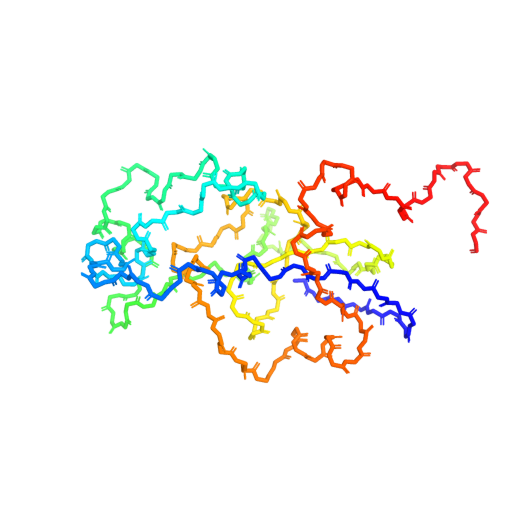146 ? -2.218 15.966 1.767 1.00 78.38 146 THR A N 1
ATOM 1152 C CA . THR A 1 146 ? -3.473 15.625 2.454 1.00 78.38 146 THR A CA 1
ATOM 1153 C C . THR A 1 146 ? -3.306 14.781 3.715 1.00 78.38 146 THR A C 1
ATOM 1155 O O . THR A 1 146 ? -3.975 15.092 4.694 1.00 78.38 146 THR A O 1
ATOM 1158 N N . ILE A 1 147 ? -2.439 13.762 3.762 1.00 82.06 147 ILE A N 1
ATOM 1159 C CA . ILE A 1 147 ? -2.252 12.999 5.012 1.00 82.06 147 ILE A CA 1
ATOM 1160 C C . ILE A 1 147 ? -1.581 13.873 6.074 1.00 82.06 147 ILE A C 1
ATOM 1162 O O . ILE A 1 147 ? -2.085 13.948 7.191 1.00 82.06 147 ILE A O 1
ATOM 1166 N N . MET A 1 148 ? -0.534 14.621 5.710 1.00 79.25 148 MET A N 1
ATOM 1167 C CA . MET A 1 148 ? 0.069 15.620 6.603 1.00 79.25 148 MET A CA 1
ATOM 1168 C C . MET A 1 148 ? -0.970 16.638 7.098 1.00 79.25 148 MET A C 1
ATOM 1170 O O . MET A 1 148 ? -0.950 17.011 8.268 1.00 79.25 148 MET A O 1
ATOM 1174 N N . TYR A 1 149 ? -1.906 17.061 6.241 1.00 85.12 149 TYR A N 1
ATOM 1175 C CA . TYR A 1 149 ? -3.022 17.930 6.622 1.00 85.12 149 TYR A CA 1
ATOM 1176 C C . TYR A 1 149 ? -3.963 17.245 7.619 1.00 85.12 149 TYR A C 1
ATOM 1178 O O . TYR A 1 149 ? -4.305 17.839 8.638 1.00 85.12 149 TYR A O 1
ATOM 1186 N N . LEU A 1 150 ? -4.366 15.999 7.362 1.00 87.50 150 LEU A N 1
ATOM 1187 C CA . LEU A 1 150 ? -5.222 15.231 8.268 1.00 87.50 150 LEU A CA 1
ATOM 1188 C C . LEU A 1 150 ? -4.553 15.036 9.635 1.00 87.50 150 LEU A C 1
ATOM 1190 O O . LEU A 1 150 ? -5.212 15.202 10.659 1.00 87.50 150 LEU A O 1
ATOM 1194 N N . VAL A 1 151 ? -3.245 14.772 9.659 1.00 86.06 151 VAL A N 1
ATOM 1195 C CA . VAL A 1 151 ? -2.467 14.687 10.898 1.00 86.06 151 VAL A CA 1
ATOM 1196 C C . VAL A 1 151 ? -2.376 16.049 11.590 1.00 86.06 151 VAL A C 1
ATOM 1198 O O . VAL A 1 151 ? -2.713 16.177 12.763 1.00 86.06 151 VAL A O 1
ATOM 1201 N N . GLY A 1 152 ? -1.987 17.099 10.864 1.00 85.69 152 GLY A N 1
ATOM 1202 C CA . GLY A 1 152 ? -1.827 18.452 11.406 1.00 85.69 152 GLY A CA 1
ATOM 1203 C C . GLY A 1 152 ? -3.129 19.088 11.902 1.00 85.69 152 GLY A C 1
ATOM 1204 O O . GLY A 1 152 ? -3.097 19.990 12.735 1.00 85.69 152 GLY A O 1
ATOM 1205 N N . ARG A 1 153 ? -4.282 18.615 11.417 1.00 88.81 153 ARG A N 1
ATOM 1206 C CA . ARG A 1 153 ? -5.620 19.043 11.855 1.00 88.81 153 ARG A CA 1
ATOM 1207 C C . ARG A 1 153 ? -6.234 18.138 12.926 1.00 88.81 153 ARG A C 1
ATOM 1209 O O . ARG A 1 153 ? -7.358 18.406 13.336 1.00 88.81 153 ARG A O 1
ATOM 1216 N N . GLY A 1 154 ? -5.520 17.103 13.370 1.00 87.50 154 GLY A N 1
ATOM 1217 C CA . GLY A 1 154 ? -5.970 16.198 14.429 1.00 87.50 154 GLY A CA 1
ATOM 1218 C C . GLY A 1 154 ? -6.992 15.146 13.992 1.00 87.50 154 GLY A C 1
ATOM 1219 O O . GLY A 1 154 ? -7.561 14.477 14.846 1.00 87.50 154 GLY A O 1
ATOM 1220 N N . TYR A 1 155 ? -7.219 14.970 12.687 1.00 88.44 155 TYR A N 1
ATOM 1221 C CA . TYR A 1 155 ? -8.041 13.870 12.169 1.00 88.44 155 TYR A CA 1
ATOM 1222 C C . TYR A 1 155 ? -7.294 12.532 12.196 1.00 88.44 155 TYR A C 1
ATOM 1224 O O . TYR A 1 155 ? -7.924 11.489 12.326 1.00 88.44 155 TYR A O 1
ATOM 1232 N N . LEU A 1 156 ? -5.963 12.549 12.061 1.00 89.88 156 LEU A N 1
ATOM 1233 C CA . LEU A 1 156 ? -5.090 11.377 12.178 1.00 89.88 156 LEU A CA 1
ATOM 1234 C C . LEU A 1 156 ? -4.032 11.604 13.272 1.00 89.88 156 LEU A C 1
ATOM 1236 O O . LEU A 1 156 ? -3.517 12.710 13.420 1.00 89.88 156 LEU A O 1
ATOM 1240 N N . ARG A 1 157 ? -3.643 10.547 13.987 1.00 90.44 157 ARG A N 1
ATOM 1241 C CA . ARG A 1 157 ? -2.451 10.501 14.851 1.00 90.44 157 ARG A CA 1
ATOM 1242 C C . ARG A 1 157 ? -1.527 9.384 14.378 1.00 90.44 157 ARG A C 1
ATOM 1244 O O . ARG A 1 157 ? -2.006 8.313 14.026 1.00 90.44 157 ARG A O 1
ATOM 1251 N N . ARG A 1 158 ? -0.213 9.628 14.393 1.00 87.94 158 ARG A N 1
ATOM 1252 C CA . ARG A 1 158 ? 0.785 8.590 14.098 1.00 87.94 158 ARG A CA 1
ATOM 1253 C C . ARG A 1 158 ? 0.872 7.582 15.245 1.00 87.94 158 ARG A C 1
ATOM 1255 O O . ARG A 1 158 ? 0.871 7.996 16.406 1.00 87.94 158 ARG A O 1
ATOM 1262 N N . LEU A 1 159 ? 0.947 6.303 14.896 1.00 87.44 159 LEU A N 1
ATOM 1263 C CA . LEU A 1 159 ? 1.197 5.216 15.838 1.00 87.44 159 LEU A CA 1
ATOM 1264 C C . LEU A 1 159 ? 2.696 4.939 15.981 1.00 87.44 159 LEU A C 1
ATOM 1266 O O . LEU A 1 159 ? 3.410 4.952 14.976 1.00 87.44 159 LEU A O 1
ATOM 1270 N N . SER A 1 160 ? 3.153 4.653 17.200 1.00 88.19 160 SER A N 1
ATOM 1271 C CA . SER A 1 160 ? 4.448 3.994 17.438 1.00 88.19 160 SER A CA 1
ATOM 1272 C C . SER A 1 160 ? 4.335 2.480 17.261 1.00 88.19 160 SER A C 1
ATOM 1274 O O . SER A 1 160 ? 3.232 1.946 17.320 1.00 88.19 160 SER A O 1
ATOM 1276 N N . LEU A 1 161 ? 5.467 1.790 17.071 1.00 84.50 161 LEU A N 1
ATOM 1277 C CA . LEU A 1 161 ? 5.512 0.330 16.889 1.00 84.50 161 LEU A CA 1
ATOM 1278 C C . LEU A 1 161 ? 4.759 -0.449 17.977 1.00 84.50 161 LEU A C 1
ATOM 1280 O O . LEU A 1 161 ? 3.994 -1.338 17.637 1.00 84.50 161 LEU A O 1
ATOM 1284 N N . GLU A 1 162 ? 4.897 -0.032 19.235 1.00 90.12 162 GLU A N 1
ATOM 1285 C CA . GLU A 1 162 ? 4.223 -0.607 20.417 1.00 90.12 162 GLU A CA 1
ATOM 1286 C C . GLU A 1 162 ? 2.685 -0.479 20.402 1.00 90.12 162 GLU A C 1
ATOM 1288 O O . GLU A 1 162 ? 2.033 -0.875 21.357 1.00 90.12 162 GLU A O 1
ATOM 1293 N N . GLU A 1 163 ? 2.103 0.186 19.394 1.00 91.00 163 GLU A N 1
ATOM 1294 C CA . GLU A 1 163 ? 0.648 0.335 19.235 1.00 91.00 163 GLU A CA 1
ATOM 1295 C C . GLU A 1 163 ? 0.093 -0.518 18.070 1.00 91.00 163 GLU A C 1
ATOM 1297 O O . GLU A 1 163 ? -1.079 -0.358 17.672 1.00 91.00 163 GLU A O 1
ATOM 1302 N N . TYR A 1 164 ? 0.948 -1.336 17.443 1.00 92.69 164 TYR A N 1
ATOM 1303 C CA . TYR A 1 164 ? 0.598 -2.275 16.371 1.00 92.69 164 TYR A CA 1
ATOM 1304 C C . TYR A 1 164 ? 1.531 -3.503 16.278 1.00 92.69 164 TYR A C 1
ATOM 1306 O O . TYR A 1 164 ? 1.661 -4.095 15.200 1.00 92.69 164 TYR A O 1
ATOM 1314 N N . ASP A 1 165 ? 2.194 -3.891 17.364 1.00 92.00 165 ASP A N 1
ATOM 1315 C CA . ASP A 1 165 ? 3.091 -5.048 17.421 1.00 92.00 165 ASP A CA 1
ATOM 1316 C C . ASP A 1 165 ? 2.475 -6.286 18.095 1.00 92.00 165 ASP A C 1
ATOM 1318 O O . ASP A 1 165 ? 3.059 -7.367 17.994 1.00 92.00 165 ASP A O 1
ATOM 1322 N N . GLU A 1 166 ? 1.254 -6.182 18.631 1.00 92.81 166 GLU A N 1
ATOM 1323 C CA . GLU A 1 166 ? 0.515 -7.309 19.212 1.00 92.81 166 GLU A CA 1
ATOM 1324 C C . GLU A 1 166 ? -0.799 -7.624 18.459 1.00 92.81 166 GLU A C 1
ATOM 1326 O O . GLU A 1 166 ? -1.482 -6.719 17.972 1.00 92.81 166 GLU A O 1
ATOM 1331 N N . PRO A 1 167 ? -1.233 -8.901 18.363 1.00 91.62 167 PRO A N 1
ATOM 1332 C CA . PRO A 1 167 ? -2.439 -9.284 17.613 1.00 91.62 167 PRO A CA 1
ATOM 1333 C C . PRO A 1 167 ? -3.728 -8.581 18.059 1.00 91.62 167 PRO A C 1
ATOM 1335 O O . PRO A 1 167 ? -4.589 -8.267 17.234 1.00 91.62 167 PRO A O 1
ATOM 1338 N N . GLU A 1 168 ? -3.871 -8.322 19.359 1.00 94.62 168 GLU A N 1
ATOM 1339 C CA . GLU A 1 168 ? -5.042 -7.655 19.945 1.00 94.62 168 GLU A CA 1
ATOM 1340 C C . GLU A 1 168 ? -5.226 -6.230 19.413 1.00 94.62 168 GLU A C 1
ATOM 1342 O O . GLU A 1 168 ? -6.342 -5.717 19.334 1.00 94.62 168 GLU A O 1
ATOM 1347 N N . GLU A 1 169 ? -4.142 -5.601 18.972 1.00 92.81 169 GLU A N 1
ATOM 1348 C CA . GLU A 1 169 ? -4.125 -4.229 18.485 1.00 92.81 169 GLU A CA 1
ATOM 1349 C C . GLU A 1 169 ? -4.668 -4.089 17.063 1.00 92.81 169 GLU A C 1
ATOM 1351 O O . GLU A 1 169 ? -4.969 -2.971 16.633 1.00 92.81 169 GLU A O 1
ATOM 1356 N N . PHE A 1 170 ? -4.823 -5.206 16.350 1.00 93.06 170 PHE A N 1
ATOM 1357 C CA . PHE A 1 170 ? -5.465 -5.285 15.037 1.00 93.06 170 PHE A CA 1
ATOM 1358 C C . PHE A 1 170 ? -6.979 -5.516 15.151 1.00 93.06 170 PHE A C 1
ATOM 1360 O O . PHE A 1 170 ? -7.690 -5.438 14.147 1.00 93.06 170 PHE A O 1
ATOM 1367 N N . ALA A 1 171 ? -7.492 -5.787 16.357 1.00 94.25 171 ALA A N 1
ATOM 1368 C CA . ALA A 1 171 ? -8.912 -6.017 16.584 1.00 94.25 171 ALA A CA 1
ATOM 1369 C C . ALA A 1 171 ? -9.744 -4.723 16.481 1.00 94.25 171 ALA A C 1
ATOM 1371 O O . ALA A 1 171 ? -9.277 -3.610 16.733 1.00 94.25 171 ALA A O 1
ATOM 1372 N N . ASP A 1 172 ? -11.021 -4.877 16.126 1.00 94.06 172 ASP A N 1
ATOM 1373 C CA . ASP A 1 172 ? -11.995 -3.786 16.105 1.00 94.06 172 ASP A CA 1
ATOM 1374 C C . ASP A 1 172 ? -12.633 -3.636 17.495 1.00 94.06 172 ASP A C 1
ATOM 1376 O O . ASP A 1 172 ? -13.461 -4.451 17.902 1.00 94.06 172 ASP A O 1
ATOM 1380 N N . ASN A 1 173 ? -12.224 -2.601 18.232 1.00 91.88 173 ASN A N 1
ATOM 1381 C CA . ASN A 1 173 ? -12.755 -2.263 19.556 1.00 91.88 173 ASN A CA 1
ATOM 1382 C C . ASN A 1 173 ? -13.631 -0.993 19.557 1.00 91.88 173 ASN A C 1
ATOM 1384 O O . ASN A 1 173 ? -13.979 -0.489 20.625 1.00 91.88 173 ASN A O 1
ATOM 1388 N N . TYR A 1 174 ? -13.972 -0.465 18.378 1.00 88.88 174 TYR A N 1
ATOM 1389 C CA . TYR A 1 174 ? -14.700 0.799 18.202 1.00 88.88 174 TYR A CA 1
ATOM 1390 C C . TYR A 1 174 ? -16.046 0.620 17.491 1.00 88.88 174 TYR A C 1
ATOM 1392 O O . TYR A 1 174 ? -16.897 1.507 17.568 1.00 88.88 174 TYR A O 1
ATOM 1400 N N . THR A 1 175 ? -16.274 -0.507 16.814 1.00 91.81 175 THR A N 1
ATOM 1401 C CA . THR A 1 175 ? -17.569 -0.818 16.204 1.00 91.81 175 THR A CA 1
ATOM 1402 C C . THR A 1 175 ? -18.514 -1.415 17.257 1.00 91.81 175 THR A C 1
ATOM 1404 O O . THR A 1 175 ? -18.224 -2.484 17.799 1.00 91.81 175 THR A O 1
ATOM 1407 N N . PRO A 1 176 ? -19.654 -0.766 17.568 1.00 91.50 176 PRO A N 1
ATOM 1408 C CA . PRO A 1 176 ? -20.607 -1.294 18.537 1.00 91.50 176 PRO A CA 1
ATOM 1409 C C . PRO A 1 176 ? -21.248 -2.595 18.038 1.00 91.50 176 PRO A C 1
ATOM 1411 O O . PRO A 1 176 ? -21.451 -2.796 16.839 1.00 91.50 176 PRO A O 1
ATOM 1414 N N . GLY A 1 177 ? -21.604 -3.473 18.977 1.00 92.00 177 GLY A N 1
ATOM 1415 C CA . GLY A 1 177 ? -22.335 -4.696 18.664 1.00 92.00 177 GLY A CA 1
ATOM 1416 C C . GLY A 1 177 ? -23.772 -4.402 18.212 1.00 92.00 177 GLY A C 1
ATOM 1417 O O . GLY A 1 177 ? -24.312 -3.334 18.502 1.00 92.00 177 GLY A O 1
ATOM 1418 N N . PRO A 1 178 ? -24.451 -5.363 17.562 1.00 91.56 178 PRO A N 1
ATOM 1419 C CA . PRO A 1 178 ? -25.796 -5.157 17.012 1.00 91.56 178 PRO A CA 1
ATOM 1420 C C . PRO A 1 178 ? -26.860 -4.798 18.065 1.00 91.56 178 PRO A C 1
ATOM 1422 O O . PRO A 1 178 ? -27.868 -4.192 17.723 1.00 91.56 178 PRO A O 1
ATOM 1425 N N . ASN A 1 179 ? -26.635 -5.152 19.335 1.00 89.75 179 ASN A N 1
ATOM 1426 C CA . ASN A 1 179 ? -27.543 -4.867 20.455 1.00 89.75 179 ASN A CA 1
ATOM 1427 C C . ASN A 1 179 ? -27.018 -3.767 21.394 1.00 89.75 179 ASN A C 1
ATOM 1429 O O . ASN A 1 179 ? -27.547 -3.589 22.492 1.00 89.75 179 ASN A O 1
ATOM 1433 N N . SER A 1 180 ? -25.948 -3.067 21.016 1.00 79.94 180 SER A N 1
ATOM 1434 C CA . SER A 1 180 ? -25.452 -1.938 21.797 1.00 79.94 180 SER A CA 1
ATOM 1435 C C . SER A 1 180 ? -26.435 -0.765 21.683 1.00 79.94 180 SER A C 1
ATOM 1437 O O . SER A 1 180 ? -26.958 -0.529 20.592 1.00 79.94 180 SER A O 1
ATOM 1439 N N . PRO A 1 181 ? -26.697 -0.010 22.768 1.00 70.00 181 PRO A N 1
ATOM 1440 C CA . PRO A 1 181 ? -27.479 1.216 22.668 1.00 70.00 181 PRO A CA 1
ATOM 1441 C C . PRO A 1 181 ? -26.821 2.130 21.633 1.00 70.00 181 PRO A C 1
ATOM 1443 O O . PRO A 1 181 ? -25.621 2.391 21.724 1.00 70.00 181 PRO A O 1
ATOM 1446 N N . THR A 1 182 ? -27.578 2.588 20.637 1.00 62.84 182 THR A N 1
ATOM 1447 C CA . THR A 1 182 ? -27.102 3.633 19.726 1.00 62.84 182 THR A CA 1
ATOM 1448 C C . THR A 1 182 ? -26.794 4.875 20.556 1.00 62.84 182 THR A C 1
ATOM 1450 O O . THR A 1 182 ? -27.695 5.383 21.228 1.00 62.84 182 THR A O 1
ATOM 1453 N N . ALA A 1 183 ? -25.526 5.291 20.555 1.00 54.62 183 ALA A N 1
ATOM 1454 C CA . ALA A 1 183 ? -25.059 6.518 21.196 1.00 54.62 183 ALA A CA 1
ATOM 1455 C C . ALA A 1 183 ? -25.616 7.767 20.502 1.00 54.62 183 ALA A C 1
ATOM 1457 O O . ALA A 1 183 ? -25.784 7.723 19.260 1.00 54.62 183 ALA A O 1
#

Foldseek 3Di:
DDEDEDQDAEEEEEAVFPVPPPPPDDPDQQADVNDLLLAGPDFDDAPPRCVLCVPDPQQVPDDPVVSQVVAADPVPSDGDDDPPNPADADPVRHGDDDHDYDHHLFYWYAQADLADDDIHGPSHRPVVVPDHNSSNDRDPDPDDHDSVVCCVSNRYDYDDCVQRRDPVSSDDPGDDDPPDPDD

Radius of gyration: 18.24 Å; chains: 1; bounding box: 55×34×45 Å

Secondary structure (DSSP, 8-state):
------TT--EEEEES---TTTSSS--S-SBGGG-GGG-BSSPP-STTHHHHTTT--TTTTS-HHHHHHHHB-TTT--B-PPSGGGPPB-TTS-B-----PPPTT-EEEESS-TTSS--EETT--GGGGT--GGGGS-------SHHHHHHHTTSEEEPPGGGSSSGGGGS--SSPPTTSPP-

Sequence (183 aa):
MRFSLPFHSLLLLNIALDAAAWQQRAHGDVWVCGDERLGPVRLPRNFPLSTELATYSRFGDLCPYEFLEKWTYPENGSYHYPPKMGYVLDVNGDLIVGNATLAVGRKVDRFGGEGGNFLAPLGAPYIERSLPPSNLKTFDEKIHTTIMYLVGRGYLRRLSLEEYDEPEEFADNYTPGPNSPTA

Organism: NCBI:txid1194566

InterPro domains:
  IPR025331 Tuberculosis necrotizing toxin [PF14021] (101-137)
  IPR053024 Fungal Surface Nicotinamide Adenine Dinucleotide Glycohydrolase [PTHR42059] (21-140)

pLDDT: mean 82.18, std 19.82, range [25.92, 98.5]